Protein AF-A0A3C0TSE9-F1 (afdb_monomer_lite)

Foldseek 3Di:
DPLVVLVVVLVVVVVVLVVVLVVVLVVCCVPPQPPDPVSVVVSVVCSVPVSVVVSVVSVVSSVD

Structure (mmCIF, N/CA/C/O backbone):
data_AF-A0A3C0TSE9-F1
#
_entry.id   AF-A0A3C0TSE9-F1
#
loop_
_atom_site.group_PDB
_atom_site.id
_atom_site.type_symbol
_atom_site.label_atom_id
_atom_site.label_alt_id
_atom_site.label_comp_id
_atom_site.label_asym_id
_atom_site.label_entity_id
_atom_site.label_seq_id
_atom_site.pdbx_PDB_ins_code
_atom_site.Cartn_x
_atom_site.Cartn_y
_atom_site.Cartn_z
_atom_site.occupancy
_atom_site.B_iso_or_equiv
_atom_site.auth_seq_id
_atom_site.auth_comp_id
_atom_site.auth_asym_id
_atom_site.auth_atom_id
_atom_site.pdbx_PDB_model_num
ATOM 1 N N . MET A 1 1 ? -7.439 1.144 23.266 1.00 72.00 1 MET A N 1
ATOM 2 C CA . MET A 1 1 ? -7.657 2.499 22.699 1.00 72.00 1 MET A CA 1
ATOM 3 C C . MET A 1 1 ? -9.097 2.601 22.222 1.00 72.00 1 MET A C 1
ATOM 5 O O . MET A 1 1 ? -9.591 1.599 21.720 1.00 72.00 1 MET A O 1
ATOM 9 N N . PRO A 1 2 ? -9.777 3.753 22.348 1.00 87.81 2 PRO A N 1
ATOM 10 C CA . PRO A 1 2 ? -11.127 3.902 21.811 1.00 87.81 2 PRO A CA 1
ATOM 11 C C . PRO A 1 2 ? -11.138 3.619 20.301 1.00 87.81 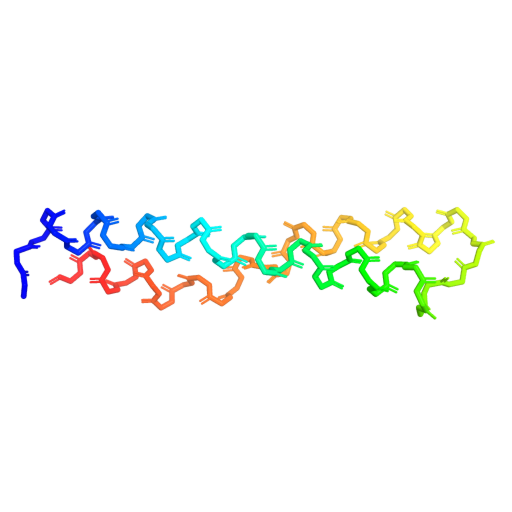2 PRO A C 1
ATOM 13 O O . PRO A 1 2 ? -10.240 4.056 19.578 1.00 87.81 2 PRO A O 1
ATOM 16 N N . VAL A 1 3 ? -12.160 2.907 19.818 1.00 88.75 3 VAL A N 1
ATOM 17 C CA . VAL A 1 3 ? -12.298 2.473 18.409 1.00 88.75 3 VAL A CA 1
ATOM 18 C C . VAL A 1 3 ? -12.139 3.643 17.428 1.00 88.75 3 VAL A C 1
ATOM 20 O O . VAL A 1 3 ? -11.500 3.513 16.388 1.00 88.75 3 VAL A O 1
ATOM 23 N N . ARG A 1 4 ? -12.650 4.829 17.787 1.00 87.94 4 ARG A N 1
ATOM 24 C CA . ARG A 1 4 ? -12.518 6.056 16.982 1.00 87.94 4 ARG A CA 1
ATOM 25 C C . ARG A 1 4 ? -11.058 6.467 16.745 1.00 87.94 4 ARG A C 1
ATOM 27 O O . ARG A 1 4 ? -10.715 6.844 15.630 1.00 87.94 4 ARG A O 1
ATOM 34 N N . LEU A 1 5 ? -10.198 6.353 17.761 1.00 91.75 5 LEU A N 1
ATOM 35 C CA . LEU A 1 5 ? -8.778 6.703 17.652 1.00 91.75 5 LEU A CA 1
ATOM 36 C C . LEU A 1 5 ? -8.006 5.667 16.827 1.00 91.75 5 LEU A C 1
ATOM 38 O O . LEU A 1 5 ? -7.179 6.041 16.002 1.00 91.75 5 LEU A O 1
ATOM 42 N N . ARG A 1 6 ? -8.319 4.375 16.991 1.00 91.31 6 ARG A N 1
ATOM 43 C CA . ARG A 1 6 ? -7.727 3.307 16.167 1.00 91.31 6 ARG A CA 1
ATOM 44 C C . ARG A 1 6 ? -8.066 3.467 14.693 1.00 91.31 6 ARG A C 1
ATOM 46 O O . ARG A 1 6 ? -7.193 3.286 13.856 1.00 91.31 6 ARG A O 1
ATOM 53 N N . LYS A 1 7 ? -9.293 3.885 14.368 1.00 90.25 7 LYS A N 1
ATOM 54 C CA . LYS A 1 7 ? -9.676 4.193 12.984 1.00 90.25 7 LYS A CA 1
ATOM 55 C C . LYS A 1 7 ? -8.897 5.375 12.407 1.00 90.25 7 LYS A C 1
ATOM 57 O O . LYS A 1 7 ? -8.414 5.271 11.285 1.00 90.25 7 LYS A O 1
ATOM 62 N N . LEU A 1 8 ? -8.728 6.453 13.176 1.00 93.75 8 LEU A N 1
ATOM 63 C CA . LEU A 1 8 ? -7.946 7.617 12.748 1.00 93.75 8 LEU A CA 1
ATOM 64 C C . LEU A 1 8 ? -6.474 7.251 12.494 1.00 93.75 8 LEU A C 1
ATOM 66 O O . LEU A 1 8 ? -5.930 7.559 11.437 1.00 93.75 8 LEU A O 1
ATOM 70 N N . LEU A 1 9 ? -5.844 6.544 13.436 1.00 94.81 9 LEU A N 1
ATOM 71 C CA . LEU A 1 9 ? -4.463 6.081 13.293 1.00 94.81 9 LEU A CA 1
ATOM 72 C C . LEU A 1 9 ? -4.317 5.066 12.159 1.00 94.81 9 LEU A C 1
ATOM 74 O O . LEU A 1 9 ? -3.374 5.158 11.384 1.00 94.81 9 LEU A O 1
ATOM 78 N N . GLY A 1 10 ? -5.264 4.140 12.021 1.00 93.94 10 GLY A N 1
ATOM 79 C CA . GLY A 1 10 ? -5.281 3.164 10.936 1.00 93.94 10 GLY A CA 1
ATOM 80 C C . GLY A 1 10 ? -5.3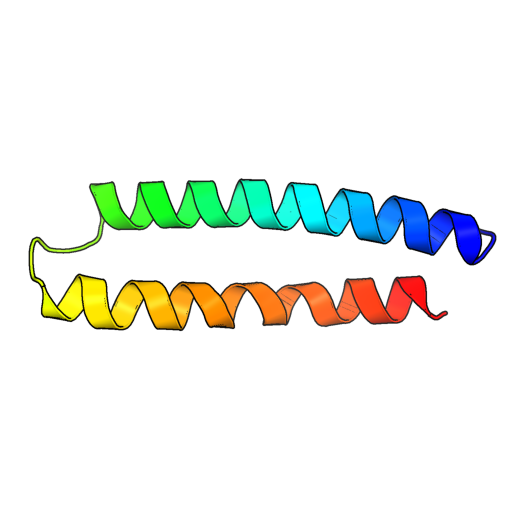38 3.831 9.564 1.00 93.94 10 GLY A C 1
ATOM 81 O O . GLY A 1 10 ? -4.573 3.464 8.680 1.00 93.94 10 GLY A O 1
ATOM 82 N N . MET A 1 11 ? -6.153 4.878 9.403 1.00 94.94 11 MET A N 1
ATOM 83 C CA . MET A 1 11 ? -6.165 5.693 8.182 1.00 94.94 11 MET A CA 1
ATOM 84 C C . MET A 1 11 ? -4.826 6.392 7.927 1.00 94.94 11 MET A C 1
ATOM 86 O O . MET A 1 11 ? -4.360 6.417 6.791 1.00 94.94 11 MET A O 1
ATOM 90 N N . LEU A 1 12 ? -4.186 6.936 8.963 1.00 96.12 12 LEU A N 1
ATOM 91 C CA . LEU A 1 12 ? -2.882 7.582 8.816 1.00 96.12 12 LEU A CA 1
ATOM 92 C C . LEU A 1 12 ? -1.797 6.571 8.409 1.00 96.12 12 LEU A C 1
ATOM 94 O O . LEU A 1 12 ? -1.020 6.831 7.494 1.00 96.12 12 LEU A O 1
ATOM 98 N N . ILE A 1 13 ? -1.789 5.393 9.038 1.00 95.50 13 ILE A N 1
ATOM 99 C CA . ILE A 1 13 ? -0.885 4.286 8.702 1.00 95.50 13 ILE A CA 1
ATOM 100 C C . ILE A 1 13 ? -1.124 3.822 7.261 1.00 95.50 13 ILE A C 1
ATOM 102 O O . ILE A 1 13 ? -0.157 3.625 6.533 1.00 95.50 13 ILE A O 1
ATOM 106 N N . LEU A 1 14 ? -2.384 3.705 6.823 1.00 95.12 14 LEU A N 1
ATOM 107 C CA . LEU A 1 14 ? -2.736 3.368 5.437 1.00 95.12 14 LEU A CA 1
ATOM 108 C C . LEU A 1 14 ? -2.148 4.370 4.439 1.00 95.12 14 LEU A C 1
ATOM 110 O O . LEU A 1 14 ? -1.570 3.961 3.434 1.00 95.12 14 LEU A O 1
ATOM 114 N N . LEU A 1 15 ? -2.269 5.670 4.719 1.00 95.75 15 LEU A N 1
ATOM 115 C CA . LEU A 1 15 ? -1.728 6.724 3.859 1.00 95.75 15 LEU A CA 1
ATOM 116 C C . LEU A 1 15 ? -0.201 6.662 3.776 1.00 95.75 15 LEU A C 1
ATOM 118 O O . LEU A 1 15 ? 0.355 6.713 2.680 1.00 95.75 15 LEU A O 1
ATOM 122 N N . VAL A 1 16 ? 0.476 6.508 4.916 1.00 97.00 16 VAL A N 1
ATOM 123 C CA . VAL A 1 16 ? 1.940 6.383 4.965 1.00 97.00 16 VAL A CA 1
ATOM 124 C C . VAL A 1 16 ? 2.399 5.115 4.244 1.00 97.00 16 VAL A C 1
ATOM 126 O O . VAL A 1 16 ? 3.334 5.168 3.451 1.00 97.00 16 VAL A O 1
ATOM 129 N N . TRP A 1 17 ? 1.719 3.988 4.461 1.00 95.81 17 TRP A N 1
ATOM 130 C CA . TRP A 1 17 ? 2.010 2.725 3.785 1.00 95.81 17 TRP A CA 1
ATOM 131 C C . TRP A 1 17 ? 1.882 2.853 2.268 1.00 95.81 17 TRP A C 1
ATOM 133 O O . TRP A 1 17 ? 2.789 2.461 1.536 1.00 95.81 17 TRP A O 1
ATOM 143 N N . MET A 1 18 ? 0.789 3.451 1.793 1.00 95.50 18 MET A N 1
ATOM 144 C CA . MET A 1 18 ? 0.556 3.679 0.369 1.00 95.50 18 MET A CA 1
ATOM 145 C C . MET A 1 18 ? 1.633 4.587 -0.239 1.00 95.50 18 MET A C 1
ATOM 147 O O . MET A 1 18 ? 2.149 4.292 -1.318 1.00 95.50 18 MET A O 1
ATOM 151 N N . LEU A 1 19 ? 2.021 5.655 0.463 1.00 97.12 19 LEU A N 1
ATOM 152 C CA . LEU A 1 19 ? 3.092 6.552 0.028 1.00 97.12 19 LEU A CA 1
ATOM 153 C C . LEU A 1 19 ? 4.428 5.807 -0.109 1.00 97.12 19 LEU A C 1
ATOM 155 O O . LEU A 1 19 ? 5.064 5.859 -1.157 1.00 97.12 19 LEU A O 1
ATOM 159 N N . VAL A 1 20 ? 4.842 5.075 0.924 1.00 97.06 20 VAL A N 1
ATOM 160 C CA . VAL A 1 20 ? 6.105 4.322 0.905 1.00 97.06 20 VAL A CA 1
ATOM 161 C C . VAL A 1 20 ? 6.082 3.254 -0.190 1.00 97.06 20 VAL A C 1
ATOM 163 O O . VAL A 1 20 ? 7.033 3.141 -0.961 1.00 97.06 20 VAL A O 1
ATOM 166 N N . TYR A 1 21 ? 4.987 2.503 -0.309 1.00 95.88 21 TYR A N 1
ATOM 167 C CA . TYR A 1 21 ? 4.859 1.434 -1.296 1.00 95.88 21 TYR A CA 1
ATOM 168 C C . TYR A 1 21 ? 4.924 1.953 -2.738 1.00 95.88 21 TYR A C 1
ATOM 170 O O . TYR A 1 21 ? 5.609 1.372 -3.581 1.00 95.88 21 TYR A O 1
ATOM 178 N N . THR A 1 22 ? 4.235 3.058 -3.029 1.00 95.69 22 THR A N 1
ATOM 179 C CA . THR A 1 22 ? 4.248 3.665 -4.369 1.00 95.69 22 THR A CA 1
ATOM 180 C C . THR A 1 22 ? 5.633 4.174 -4.741 1.00 95.69 22 THR A C 1
ATOM 182 O O . THR A 1 22 ? 6.086 3.909 -5.853 1.00 95.69 22 THR A O 1
ATOM 185 N N . ILE A 1 23 ? 6.349 4.806 -3.806 1.00 97.44 23 ILE A N 1
ATOM 186 C CA . ILE A 1 23 ? 7.747 5.206 -4.004 1.00 97.44 23 ILE A CA 1
ATOM 187 C C . ILE A 1 23 ? 8.604 3.982 -4.346 1.00 97.44 23 ILE A C 1
ATOM 189 O O . ILE A 1 23 ? 9.306 3.992 -5.357 1.00 97.44 23 ILE A O 1
ATOM 193 N N . VAL A 1 24 ? 8.501 2.898 -3.570 1.00 96.19 24 VAL A N 1
ATOM 194 C CA . VAL A 1 24 ? 9.237 1.650 -3.832 1.00 96.19 24 VAL A CA 1
ATOM 195 C C . VAL A 1 24 ? 8.919 1.091 -5.222 1.00 96.19 24 VAL A C 1
ATOM 197 O O . VAL A 1 24 ? 9.835 0.690 -5.936 1.00 96.19 24 VAL A O 1
ATOM 200 N N . CYS A 1 25 ? 7.655 1.111 -5.650 1.00 95.69 25 CYS A N 1
ATOM 201 C CA . CYS A 1 25 ? 7.264 0.648 -6.983 1.00 95.69 25 CYS A CA 1
ATOM 202 C C . CYS A 1 25 ? 7.830 1.517 -8.108 1.00 95.69 25 CYS A C 1
ATOM 204 O O . CYS A 1 25 ? 8.244 0.982 -9.135 1.00 95.69 25 CYS A O 1
ATOM 206 N N . VAL A 1 26 ? 7.874 2.838 -7.926 1.00 95.00 26 VAL A N 1
ATOM 207 C CA . VAL A 1 26 ? 8.483 3.757 -8.898 1.00 95.00 26 VAL A CA 1
ATOM 208 C C . VAL A 1 26 ? 9.982 3.491 -9.010 1.00 95.00 26 VAL A C 1
ATOM 210 O O . VAL A 1 26 ? 10.481 3.308 -10.118 1.00 95.00 26 VAL A O 1
ATOM 213 N N . PHE A 1 27 ? 10.693 3.379 -7.886 1.00 96.69 27 PHE A N 1
ATOM 214 C CA . PHE A 1 27 ? 12.119 3.035 -7.890 1.00 96.69 27 PHE A CA 1
ATOM 215 C C . PHE A 1 27 ? 12.378 1.670 -8.533 1.00 96.69 27 PHE A C 1
ATOM 217 O O . PHE A 1 27 ? 13.269 1.546 -9.373 1.00 96.69 27 PHE A O 1
ATOM 224 N N . ALA A 1 28 ? 11.567 0.662 -8.209 1.00 94.69 28 ALA A N 1
ATOM 225 C CA . ALA A 1 28 ? 11.665 -0.654 -8.825 1.00 94.69 28 ALA A CA 1
ATOM 226 C C . ALA A 1 28 ? 11.429 -0.596 -10.342 1.00 94.69 28 ALA A C 1
ATOM 228 O O . ALA A 1 28 ? 12.171 -1.213 -11.106 1.00 94.69 28 ALA A O 1
ATOM 229 N N . SER A 1 29 ? 10.449 0.195 -10.787 1.00 93.12 29 SER A N 1
ATOM 230 C CA . SER A 1 29 ? 10.175 0.398 -12.209 1.00 93.12 29 SER A CA 1
ATOM 231 C C . SER A 1 29 ? 11.311 1.113 -12.943 1.00 93.12 29 SER A C 1
ATOM 233 O O . SER A 1 29 ? 11.478 0.874 -14.134 1.00 93.12 29 SER A O 1
ATOM 235 N N . LEU A 1 30 ? 12.045 2.008 -12.278 1.00 92.56 30 LEU A N 1
ATOM 236 C CA . LEU A 1 30 ? 13.137 2.772 -12.889 1.00 92.56 30 LEU A CA 1
ATOM 237 C C . LEU A 1 30 ? 14.448 1.980 -12.957 1.00 92.56 30 LEU A C 1
ATOM 239 O O . LEU A 1 30 ? 15.193 2.135 -13.919 1.00 92.56 30 LEU A O 1
ATOM 243 N N . HIS A 1 31 ? 14.738 1.147 -11.953 1.00 93.56 31 HIS A N 1
ATOM 244 C CA . HIS A 1 31 ? 16.040 0.480 -11.830 1.00 93.56 31 HIS A CA 1
ATOM 245 C C . HIS A 1 31 ? 16.048 -0.997 -12.225 1.00 93.56 31 HIS A C 1
ATOM 247 O O . HIS A 1 31 ? 17.085 -1.492 -12.664 1.00 93.56 31 HIS A O 1
ATOM 253 N N . TRP A 1 32 ? 14.937 -1.715 -12.049 1.00 91.44 32 TRP A N 1
ATOM 254 C CA . TRP A 1 32 ? 14.900 -3.171 -12.242 1.00 91.44 32 TRP A CA 1
ATOM 255 C C . TRP A 1 32 ? 14.007 -3.622 -13.389 1.00 91.44 32 TRP A C 1
ATOM 257 O O . TRP A 1 32 ? 14.131 -4.762 -13.837 1.00 91.44 32 TRP A O 1
ATOM 267 N N . LEU A 1 33 ? 13.108 -2.764 -13.870 1.00 92.50 33 LEU A N 1
ATOM 268 C CA . LEU A 1 33 ? 12.184 -3.150 -14.925 1.00 92.50 33 LEU A CA 1
ATOM 269 C C . LEU A 1 33 ? 12.833 -2.954 -16.306 1.00 92.50 33 LEU 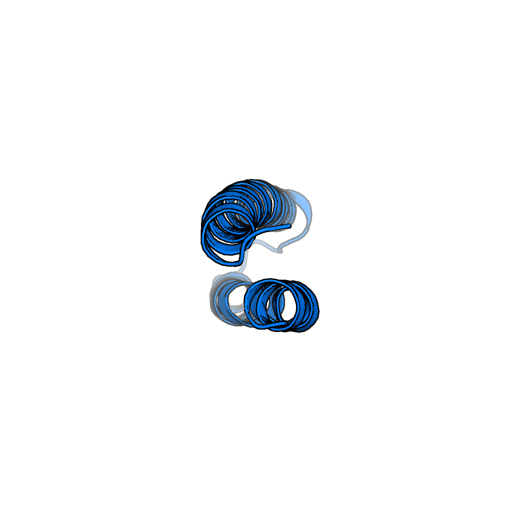A C 1
ATOM 271 O O . LEU A 1 33 ? 13.291 -1.852 -16.610 1.00 92.50 33 LEU A O 1
ATOM 275 N N . PRO A 1 34 ? 12.868 -3.992 -17.162 1.00 90.38 34 PRO A N 1
ATOM 276 C CA . PRO A 1 34 ? 13.416 -3.868 -18.505 1.00 90.38 34 PRO A CA 1
ATOM 277 C C . PRO A 1 34 ? 12.570 -2.909 -19.345 1.00 90.38 34 PRO A C 1
ATOM 279 O O . PRO A 1 34 ? 11.357 -2.797 -19.142 1.00 90.38 34 PRO A O 1
ATOM 282 N N . ASP A 1 35 ? 13.201 -2.263 -20.328 1.00 86.94 35 ASP A N 1
ATOM 283 C CA . ASP A 1 35 ? 12.572 -1.265 -21.200 1.00 86.94 35 ASP A CA 1
ATOM 284 C C . ASP A 1 35 ? 11.670 -1.934 -22.254 1.00 86.94 35 ASP A C 1
ATOM 286 O O . ASP A 1 35 ? 11.924 -1.951 -23.455 1.00 86.94 35 ASP A O 1
ATOM 290 N N . SER A 1 36 ? 10.620 -2.593 -21.770 1.00 91.94 36 SER A N 1
ATOM 291 C CA . SER A 1 36 ? 9.637 -3.308 -22.568 1.00 91.94 36 SER A CA 1
ATOM 292 C C . SER A 1 36 ? 8.231 -2.933 -22.117 1.00 91.94 36 SER A C 1
ATOM 294 O O . SER A 1 36 ? 7.914 -2.874 -20.924 1.00 91.94 36 SER A O 1
ATOM 296 N N . HIS A 1 37 ? 7.355 -2.704 -23.093 1.00 89.00 37 HIS A N 1
ATOM 297 C CA . HIS A 1 37 ? 5.965 -2.347 -22.824 1.00 89.00 37 HIS A CA 1
ATOM 298 C C . HIS A 1 37 ? 5.216 -3.466 -22.091 1.00 89.00 37 HIS A C 1
ATOM 300 O O . HIS A 1 37 ? 4.415 -3.177 -21.208 1.00 89.00 37 HIS A O 1
ATOM 306 N N . LEU A 1 38 ? 5.523 -4.733 -22.393 1.00 92.94 38 LEU A N 1
ATOM 307 C CA . LEU A 1 38 ? 4.917 -5.886 -21.721 1.00 92.94 38 LEU A CA 1
ATOM 308 C C . LEU A 1 38 ? 5.300 -5.966 -20.238 1.00 92.94 38 LEU A C 1
ATOM 310 O O . LEU A 1 38 ? 4.424 -6.205 -19.409 1.00 92.94 38 LEU A O 1
ATOM 314 N N . ALA A 1 39 ? 6.567 -5.715 -19.879 1.00 92.50 39 ALA A N 1
ATOM 315 C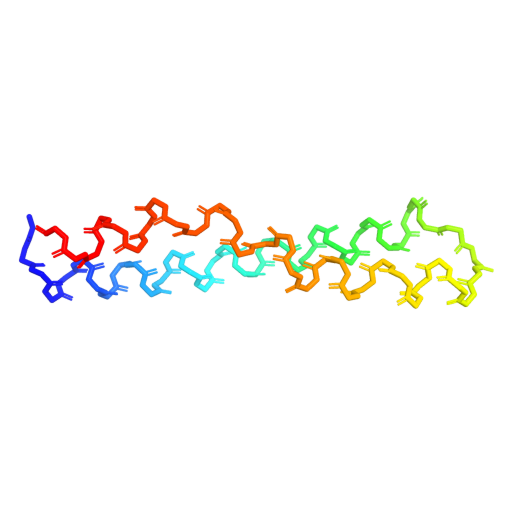 CA . ALA A 1 39 ? 6.974 -5.732 -18.474 1.00 92.50 39 ALA A CA 1
ATOM 316 C C . ALA A 1 39 ? 6.245 -4.652 -17.666 1.00 92.50 39 ALA A C 1
ATOM 318 O O . ALA A 1 39 ? 5.726 -4.950 -16.595 1.00 92.50 39 ALA A O 1
ATOM 319 N N . ARG A 1 40 ? 6.120 -3.428 -18.200 1.00 91.56 40 ARG A N 1
ATOM 320 C CA . ARG A 1 40 ? 5.325 -2.354 -17.571 1.00 91.56 40 ARG A CA 1
ATOM 321 C C . ARG A 1 40 ? 3.853 -2.741 -17.440 1.00 91.56 40 ARG A C 1
ATOM 323 O O . ARG A 1 40 ? 3.268 -2.553 -16.376 1.00 91.56 40 ARG A O 1
ATOM 330 N N . LEU A 1 41 ? 3.278 -3.317 -18.495 1.00 93.56 41 LEU A N 1
ATOM 331 C CA . LEU A 1 41 ? 1.867 -3.697 -18.540 1.00 93.56 41 LEU A CA 1
ATOM 332 C C . LEU A 1 41 ? 1.518 -4.775 -17.509 1.00 93.56 41 LEU A C 1
ATOM 334 O O . LEU A 1 41 ? 0.419 -4.752 -16.977 1.00 93.56 41 LEU A O 1
ATOM 338 N N . ILE A 1 42 ? 2.445 -5.677 -17.187 1.00 95.38 42 ILE A N 1
ATOM 339 C CA . ILE A 1 42 ? 2.244 -6.710 -16.161 1.00 95.38 42 ILE A CA 1
ATOM 340 C C . ILE A 1 42 ? 2.600 -6.182 -14.763 1.00 95.38 42 ILE A C 1
ATOM 342 O O . ILE A 1 42 ? 1.888 -6.451 -13.795 1.00 95.38 42 ILE A O 1
ATOM 346 N N . PHE A 1 43 ? 3.683 -5.412 -14.641 1.00 94.75 43 PHE A N 1
ATOM 347 C CA . PHE A 1 43 ? 4.200 -4.942 -13.358 1.00 94.75 43 PHE A CA 1
ATOM 348 C C . PHE A 1 43 ? 3.218 -4.026 -12.624 1.00 94.75 43 PHE A C 1
ATOM 350 O O . PHE A 1 43 ? 2.935 -4.262 -11.451 1.00 94.75 43 PHE A O 1
ATOM 357 N N . PHE A 1 44 ? 2.666 -3.009 -13.293 1.00 93.06 44 PHE A N 1
ATOM 358 C CA . PHE A 1 44 ? 1.808 -2.026 -12.623 1.00 93.06 44 PHE A CA 1
ATOM 359 C C . PHE A 1 44 ? 0.492 -2.617 -12.081 1.00 93.06 44 PHE A C 1
ATOM 361 O O . PHE A 1 44 ? 0.161 -2.321 -10.931 1.00 93.06 44 PHE A O 1
ATOM 368 N N . PRO A 1 45 ? -0.241 -3.484 -12.810 1.00 95.56 45 PRO A N 1
ATOM 369 C CA . PRO A 1 45 ? -1.411 -4.166 -12.256 1.00 95.56 45 PRO A CA 1
ATOM 370 C C . PRO A 1 45 ? -1.081 -5.067 -11.067 1.00 95.56 45 PRO A C 1
ATOM 372 O O . PRO A 1 45 ? -1.800 -5.049 -10.070 1.00 95.56 45 PRO A O 1
ATOM 375 N N . LEU A 1 46 ? 0.020 -5.826 -11.136 1.00 95.94 46 LEU A N 1
ATOM 376 C CA . LEU A 1 46 ? 0.438 -6.680 -10.024 1.00 95.94 46 LEU A CA 1
ATOM 377 C C . LEU A 1 46 ? 0.816 -5.844 -8.799 1.00 95.94 46 LEU A C 1
ATOM 379 O O . LEU A 1 46 ? 0.324 -6.115 -7.705 1.00 95.94 46 LEU A O 1
ATOM 383 N N . ALA A 1 47 ? 1.610 -4.787 -8.978 1.00 94.88 47 ALA A N 1
ATOM 384 C CA . ALA A 1 47 ? 1.949 -3.850 -7.911 1.00 94.88 47 ALA A CA 1
ATOM 385 C C . ALA A 1 47 ? 0.688 -3.222 -7.284 1.00 94.88 47 ALA A C 1
ATOM 387 O O . ALA A 1 47 ? 0.572 -3.136 -6.063 1.00 94.88 47 ALA A O 1
ATOM 388 N N . GLY A 1 48 ? -0.308 -2.876 -8.104 1.00 92.75 48 GLY A N 1
ATOM 389 C CA . GLY A 1 48 ? -1.596 -2.343 -7.655 1.00 92.75 48 GLY A CA 1
ATOM 390 C C . GLY A 1 48 ? -2.448 -3.309 -6.822 1.00 92.75 48 GLY A C 1
ATOM 391 O O . GLY A 1 48 ? -3.337 -2.854 -6.107 1.00 92.75 48 GLY A O 1
ATOM 392 N N . ILE A 1 49 ? -2.178 -4.617 -6.856 1.00 94.50 49 ILE A N 1
ATOM 393 C CA . ILE A 1 49 ? -2.909 -5.631 -6.075 1.00 94.50 49 ILE A CA 1
ATOM 394 C C . ILE A 1 49 ? -2.089 -6.099 -4.866 1.00 94.50 49 ILE A C 1
ATOM 396 O O . ILE A 1 49 ? -2.626 -6.282 -3.772 1.00 94.50 49 ILE A O 1
ATOM 400 N N . VAL A 1 50 ? -0.777 -6.278 -5.036 1.00 95.56 50 VAL A N 1
ATOM 401 C CA . VAL A 1 50 ? 0.109 -6.876 -4.025 1.00 95.56 50 VAL A CA 1
ATOM 402 C C . VAL A 1 50 ? 0.145 -6.064 -2.724 1.00 95.56 50 VAL A C 1
ATOM 404 O O . VAL A 1 50 ? 0.178 -6.649 -1.641 1.00 95.56 50 VAL A O 1
ATOM 407 N N . TRP A 1 51 ? 0.067 -4.732 -2.794 1.00 91.81 51 TRP A N 1
ATOM 408 C CA . TRP A 1 51 ? 0.128 -3.856 -1.611 1.00 91.81 51 TRP A CA 1
ATOM 409 C C . TRP A 1 51 ? -1.036 -4.004 -0.625 1.00 91.81 51 TRP A C 1
ATOM 411 O O . TRP A 1 51 ? -0.927 -3.532 0.508 1.00 91.81 51 TRP A O 1
ATOM 421 N N . VAL A 1 52 ? -2.136 -4.649 -1.033 1.00 90.94 52 VAL A N 1
ATOM 422 C CA . VAL A 1 52 ? -3.326 -4.855 -0.194 1.00 90.94 52 VAL A CA 1
ATOM 423 C C . VAL A 1 52 ? -3.116 -5.990 0.811 1.00 90.94 52 VAL A C 1
ATOM 425 O O . VAL A 1 52 ? -3.674 -5.959 1.908 1.00 90.94 52 VAL A O 1
ATOM 428 N N . PHE A 1 53 ? -2.290 -6.990 0.488 1.00 93.06 53 PHE A N 1
ATOM 429 C CA . PHE A 1 53 ? -2.079 -8.152 1.360 1.00 93.06 53 PHE A CA 1
ATOM 430 C C . PHE A 1 53 ? -1.542 -7.788 2.756 1.00 93.06 53 PHE A C 1
ATOM 432 O O . PHE A 1 53 ? -2.107 -8.276 3.741 1.00 93.06 53 PHE A O 1
ATOM 439 N N . PRO A 1 54 ? -0.536 -6.902 2.888 1.00 90.50 54 PRO A N 1
ATOM 440 C CA . PRO A 1 54 ? -0.020 -6.467 4.186 1.00 90.50 54 PRO A CA 1
ATOM 441 C C . PRO A 1 54 ? -1.018 -5.666 5.034 1.00 90.50 54 PRO A C 1
ATOM 443 O O . PRO A 1 54 ? -0.799 -5.503 6.231 1.00 90.50 54 PRO A O 1
ATOM 446 N N . LEU A 1 55 ? -2.121 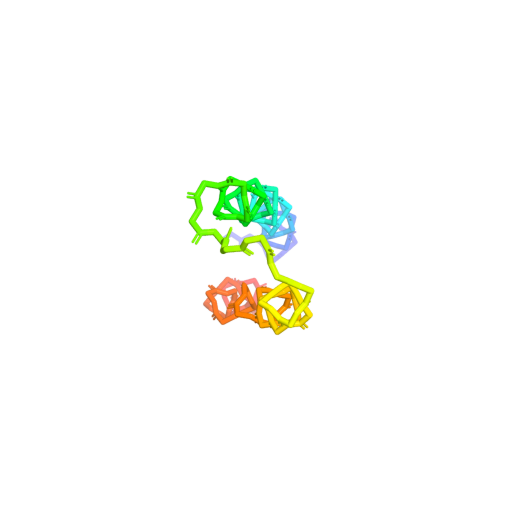-5.176 4.454 1.00 92.69 55 LEU A N 1
ATOM 447 C CA . LEU A 1 55 ? -3.099 -4.343 5.162 1.00 92.69 55 LEU A CA 1
ATOM 448 C C . LEU A 1 55 ? -4.131 -5.136 5.964 1.00 92.69 55 LEU A C 1
ATOM 450 O O . LEU A 1 55 ? -4.761 -4.578 6.860 1.00 92.69 55 LEU A O 1
ATOM 454 N N . LYS A 1 56 ? -4.297 -6.436 5.695 1.00 91.56 56 LYS A N 1
ATOM 455 C CA . LYS A 1 56 ? -5.220 -7.301 6.451 1.00 91.56 56 LYS A CA 1
ATOM 456 C C . LYS A 1 56 ? -5.082 -7.177 7.980 1.00 91.56 56 LYS A C 1
ATOM 458 O O . LYS A 1 56 ? -6.100 -6.911 8.619 1.00 91.56 56 LYS A O 1
ATOM 463 N N . PRO A 1 57 ? -3.887 -7.316 8.589 1.00 91.81 57 PRO A N 1
ATOM 464 C CA . PRO A 1 57 ? -3.738 -7.188 10.041 1.00 91.81 57 PRO A CA 1
ATOM 465 C C . PRO A 1 57 ? -4.106 -5.794 10.568 1.00 91.81 57 PRO A C 1
ATOM 467 O O . PRO A 1 57 ? -4.666 -5.681 11.657 1.00 91.81 57 PRO A O 1
ATOM 470 N N . LEU A 1 58 ? -3.852 -4.736 9.789 1.00 91.88 58 LEU A N 1
ATOM 471 C CA . LEU A 1 58 ? -4.217 -3.370 10.166 1.00 91.88 58 LEU A CA 1
ATOM 472 C C . LEU A 1 58 ? -5.739 -3.205 10.248 1.00 91.88 58 LEU A C 1
ATOM 474 O O . LEU A 1 58 ? -6.243 -2.612 11.201 1.00 91.88 58 LEU A O 1
ATOM 478 N N . PHE A 1 59 ? -6.474 -3.763 9.282 1.00 90.62 59 PHE A N 1
ATOM 479 C CA . PHE A 1 59 ? -7.936 -3.717 9.290 1.00 90.62 59 PHE A CA 1
ATOM 480 C C . PHE A 1 59 ? -8.539 -4.481 10.468 1.00 90.62 59 PHE A C 1
ATOM 482 O O . PHE A 1 59 ? -9.481 -3.979 11.077 1.00 90.62 59 PHE A O 1
ATOM 489 N N . VAL A 1 60 ? -7.976 -5.640 10.826 1.00 91.44 60 VAL A N 1
ATOM 490 C CA . 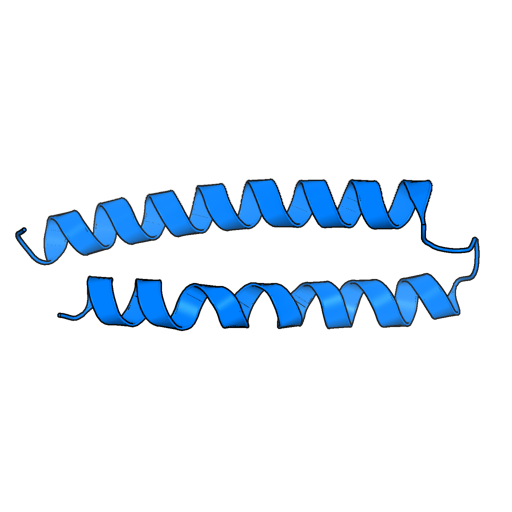VAL A 1 60 ? -8.397 -6.389 12.022 1.00 91.44 60 VAL A CA 1
ATOM 491 C C . VAL A 1 60 ? -8.195 -5.529 13.272 1.00 91.44 60 VAL A C 1
ATOM 493 O O . VAL A 1 60 ? -9.140 -5.299 14.018 1.00 91.44 60 VAL A O 1
ATOM 496 N N . TRP A 1 61 ? -7.016 -4.927 13.439 1.00 91.38 61 TRP A N 1
ATOM 497 C CA . TRP A 1 61 ? -6.718 -4.059 14.584 1.00 91.38 61 TRP A CA 1
ATOM 498 C C . TRP A 1 61 ? -7.644 -2.833 14.708 1.00 91.38 61 TRP A C 1
ATOM 500 O O . TRP A 1 61 ? -7.939 -2.383 15.819 1.00 91.38 61 TRP A O 1
ATOM 510 N N . MET A 1 62 ? -8.110 -2.284 13.581 1.00 90.25 62 MET A N 1
ATOM 511 C CA . MET A 1 62 ? -9.065 -1.168 13.552 1.00 90.25 62 MET A CA 1
ATOM 512 C C . MET A 1 62 ? -10.485 -1.559 13.996 1.00 90.25 62 MET A C 1
ATOM 514 O O . MET A 1 62 ? -11.254 -0.663 14.364 1.00 90.25 62 MET A O 1
ATOM 518 N N . GLN A 1 63 ? -10.850 -2.841 13.881 1.00 85.69 63 GLN A N 1
ATOM 519 C CA . GLN A 1 63 ? -12.192 -3.366 14.171 1.00 85.69 63 GLN A CA 1
ATOM 520 C C . GLN A 1 63 ? -12.319 -4.050 15.531 1.00 85.69 63 GLN A C 1
ATOM 522 O O . GLN A 1 63 ? -13.410 -4.017 16.102 1.00 85.69 63 GLN A O 1
ATOM 527 N N . GLU A 1 64 ? -11.228 -4.629 16.036 1.00 73.69 64 GLU A N 1
ATOM 528 C CA . GLU A 1 64 ? -11.067 -4.996 17.452 1.00 73.69 64 GLU A CA 1
ATOM 529 C C . GLU A 1 64 ? -11.340 -3.783 18.353 1.00 73.69 64 GLU A C 1
ATOM 531 O O . GLU A 1 64 ? -11.287 -3.871 19.602 1.00 73.69 64 GLU A O 1
#

Sequence (64 aa):
MPVRLRKLLGMLILLVWMLVYTIVCVFASLHWLPDSHLARLIFFPLAGIVWVFPLKPLFVWMQE

Secondary structure (DSSP, 8-state):
--HHHHHHHHHHHHHHHHHHHHHHHHHHHHHTS-S-HHHHHHHHHHHHHHTTGGGHHHHHHHH-

Radius of gyration: 15.31 Å; chains: 1; bounding box: 29×16×46 Å

pLDDT: mean 92.52, std 4.41, range [72.0, 97.44]